Protein AF-A0A534ZFT8-F1 (afdb_monomer)

Sequence (108 aa):
MRRRATASEALSKGRISRPAAWMLRFILMLVVAVPALLVTSPGYVAFADKLPDTQLLASTGMPEDTLIYAADGTTLLADLHPPGYQSFYEPLPEMGTKLPDAVISIED

Secondary structure (DSSP, 8-state):
-----------------HHHHHHHHHHHHHHHHHHHHHHHHHHHHHHHTTS--HHHHHHSPPP--EEEE-TTSSSEEEEE--TT-------TTTSTTHHHHHHHHHH-

Foldseek 3Di:
DDDDDDDDPPPPPPPDDPVNVVVVVVVVVCVVVVCVVVVVVVVVVVVVVPDPDVVVVVVPDDDAWDWDADPVRPHTDDTHDPPPDHDDDDDPVRVDDVVVVVCVVVVD

Solvent-accessible surface area (backbone atoms only — not comparable to full-atom values): 7056 Å² total; per-residue (Å²): 140,79,90,80,84,79,82,81,82,75,79,77,76,79,79,74,50,75,68,58,54,50,53,51,50,53,52,53,49,47,66,50,50,52,56,50,54,63,56,48,47,57,56,50,49,63,51,56,73,69,51,79,61,63,68,55,58,76,65,52,75,72,86,64,50,49,74,41,60,42,99,81,71,71,51,78,75,47,77,50,59,62,91,97,51,85,47,81,89,71,57,73,87,75,58,53,65,66,58,60,52,49,49,38,74,74,79,101

Structure (mmCIF, N/CA/C/O backbone):
data_AF-A0A534ZFT8-F1
#
_entry.id   AF-A0A534ZFT8-F1
#
loop_
_atom_site.group_PDB
_atom_site.id
_atom_site.type_symbol
_atom_site.label_atom_id
_atom_site.label_alt_id
_atom_site.label_comp_id
_atom_site.label_asym_id
_atom_site.label_entity_id
_atom_site.label_seq_id
_atom_site.pdbx_PDB_ins_code
_atom_site.Cartn_x
_atom_site.Cartn_y
_atom_site.Cartn_z
_atom_site.occupancy
_atom_site.B_iso_or_equiv
_atom_site.auth_seq_id
_atom_site.auth_comp_id
_atom_site.auth_asym_id
_atom_site.auth_atom_id
_atom_site.pdbx_PDB_model_num
ATOM 1 N N . MET A 1 1 ? 67.865 -8.276 -64.901 1.00 45.97 1 MET A N 1
ATOM 2 C CA . MET A 1 1 ? 67.283 -6.908 -64.837 1.00 45.97 1 MET A CA 1
ATOM 3 C C . MET A 1 1 ? 65.954 -6.947 -65.586 1.00 45.97 1 MET A C 1
ATOM 5 O O . MET A 1 1 ? 65.958 -7.522 -66.654 1.00 45.97 1 MET A O 1
ATOM 9 N N . ARG A 1 2 ? 64.789 -6.458 -65.154 1.00 47.09 2 ARG A N 1
ATOM 10 C CA . ARG A 1 2 ? 64.317 -5.707 -63.980 1.00 47.09 2 ARG A CA 1
ATOM 11 C C . ARG A 1 2 ? 62.802 -6.023 -63.867 1.00 47.09 2 ARG A C 1
ATOM 13 O O . ARG A 1 2 ? 62.118 -6.060 -64.881 1.00 47.09 2 ARG A O 1
ATOM 20 N N . ARG A 1 3 ? 62.302 -6.265 -62.649 1.00 52.84 3 ARG A N 1
ATOM 21 C CA . ARG A 1 3 ? 60.865 -6.282 -62.268 1.00 52.84 3 ARG A CA 1
ATOM 22 C C . ARG A 1 3 ? 60.236 -4.890 -62.579 1.00 52.84 3 ARG A C 1
ATOM 24 O O . ARG A 1 3 ? 60.999 -3.932 -62.612 1.00 52.84 3 ARG A O 1
ATOM 31 N N . ARG A 1 4 ? 58.923 -4.644 -62.741 1.00 53.25 4 ARG A N 1
ATOM 32 C CA . ARG A 1 4 ? 57.770 -5.056 -61.913 1.00 53.25 4 ARG A CA 1
ATOM 33 C C . ARG A 1 4 ? 56.454 -4.481 -62.491 1.00 53.25 4 ARG A C 1
ATOM 35 O O . ARG A 1 4 ? 56.463 -3.359 -62.974 1.00 53.25 4 ARG A O 1
ATOM 42 N N . ALA A 1 5 ? 55.389 -5.267 -62.325 1.00 54.53 5 ALA A N 1
ATOM 43 C CA . ALA A 1 5 ? 53.998 -4.950 -61.966 1.00 54.53 5 ALA A CA 1
ATOM 44 C C . ALA A 1 5 ? 53.280 -3.710 -62.545 1.00 54.53 5 ALA A C 1
ATOM 46 O O . ALA A 1 5 ? 53.664 -2.561 -62.350 1.00 54.53 5 ALA A O 1
ATOM 47 N N . THR A 1 6 ? 52.143 -4.034 -63.154 1.00 58.06 6 THR A N 1
ATOM 48 C CA . THR A 1 6 ? 51.008 -3.222 -63.588 1.00 58.06 6 THR A CA 1
ATOM 49 C C . THR A 1 6 ? 50.499 -2.238 -62.53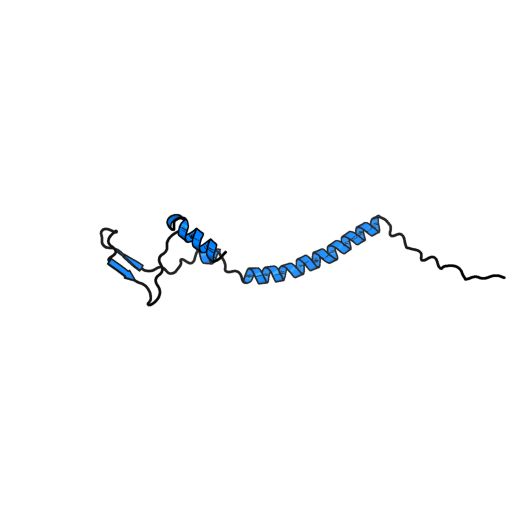5 1.00 58.06 6 THR A C 1
ATOM 51 O O . THR A 1 6 ? 50.550 -2.498 -61.333 1.00 58.06 6 THR A O 1
ATOM 54 N N . ALA A 1 7 ? 49.994 -1.111 -63.036 1.00 53.62 7 ALA A N 1
ATOM 55 C CA . ALA A 1 7 ? 49.449 0.009 -62.286 1.00 53.62 7 ALA A CA 1
ATOM 56 C C . ALA A 1 7 ? 48.446 -0.423 -61.205 1.00 53.62 7 ALA A C 1
ATOM 58 O O . ALA A 1 7 ? 47.558 -1.238 -61.449 1.00 53.62 7 ALA A O 1
ATOM 59 N N . SER A 1 8 ? 48.583 0.161 -60.015 1.00 49.97 8 SER A N 1
ATOM 60 C CA . SER A 1 8 ? 47.576 0.087 -58.964 1.00 49.97 8 SER A CA 1
ATOM 61 C C . SER A 1 8 ? 46.318 0.806 -59.437 1.00 49.97 8 SER A C 1
ATOM 63 O O . SER A 1 8 ? 46.336 2.022 -59.640 1.00 49.97 8 SER A O 1
ATOM 65 N N . GLU A 1 9 ? 45.240 0.051 -59.600 1.00 54.25 9 GLU A N 1
ATOM 66 C CA . GLU A 1 9 ? 43.891 0.568 -59.776 1.00 54.25 9 GLU A CA 1
ATOM 67 C C . GLU A 1 9 ? 43.561 1.438 -58.555 1.00 54.25 9 GLU A C 1
ATOM 69 O O . GLU A 1 9 ? 43.367 0.959 -57.435 1.00 54.25 9 GLU A O 1
ATOM 74 N N . ALA A 1 10 ? 43.627 2.755 -58.738 1.00 53.84 10 ALA A N 1
ATOM 75 C CA . ALA A 1 10 ? 43.280 3.705 -57.703 1.00 53.84 10 ALA A CA 1
ATOM 76 C C . ALA A 1 10 ? 41.771 3.604 -57.466 1.00 53.84 10 ALA A C 1
ATOM 78 O O . ALA A 1 10 ? 40.976 4.138 -58.239 1.00 53.84 10 ALA A O 1
ATOM 79 N N . LEU A 1 11 ? 41.378 2.913 -56.394 1.00 59.16 11 LEU A N 1
ATOM 80 C CA . LEU A 1 11 ? 40.022 2.948 -55.857 1.00 59.16 11 LEU A CA 1
ATOM 81 C C . LEU A 1 11 ? 39.638 4.410 -55.597 1.00 59.16 11 LEU A C 1
ATOM 83 O O . LEU A 1 11 ? 40.040 5.023 -54.605 1.00 59.16 11 LEU A O 1
ATOM 87 N N . SER A 1 12 ? 38.869 4.970 -56.527 1.00 52.25 12 SER A N 1
ATOM 88 C CA . SER A 1 12 ? 38.238 6.278 -56.419 1.00 52.25 12 SER A CA 1
ATOM 89 C C . SER A 1 12 ? 37.288 6.257 -55.225 1.00 52.25 12 SER A C 1
ATOM 91 O O . SER A 1 12 ? 36.163 5.761 -55.287 1.00 52.25 12 SER A O 1
ATOM 93 N N . LYS A 1 13 ? 37.764 6.766 -54.088 1.00 58.66 13 LYS A N 1
ATOM 94 C CA . LYS A 1 13 ? 36.949 6.980 -52.895 1.00 58.66 13 LYS A CA 1
ATOM 95 C C . LYS A 1 13 ? 36.039 8.172 -53.192 1.00 58.66 13 LYS A C 1
ATOM 97 O O . LYS A 1 13 ? 36.440 9.321 -53.008 1.00 58.66 13 LYS A O 1
ATOM 102 N N . GLY A 1 14 ? 34.850 7.893 -53.728 1.00 59.12 14 GLY A N 1
ATOM 103 C CA . GLY A 1 14 ? 33.853 8.902 -54.078 1.00 59.12 14 GLY A CA 1
ATOM 104 C C . GLY A 1 14 ? 33.632 9.868 -52.913 1.00 59.12 14 GLY A C 1
ATOM 105 O O . GLY A 1 14 ? 33.153 9.479 -51.847 1.00 59.12 14 GLY A O 1
ATOM 106 N N . ARG A 1 15 ? 34.036 11.131 -53.088 1.00 61.94 15 ARG A N 1
ATOM 107 C CA . ARG A 1 15 ? 33.809 12.192 -52.102 1.00 61.94 15 ARG A CA 1
ATOM 108 C C . ARG A 1 15 ? 32.316 12.502 -52.074 1.00 61.94 15 ARG A C 1
ATOM 110 O O . ARG A 1 15 ? 31.814 13.222 -52.930 1.00 61.94 15 ARG A O 1
ATOM 117 N N . ILE A 1 16 ? 31.624 11.971 -51.072 1.00 60.88 16 ILE A N 1
ATOM 118 C CA . ILE A 1 16 ? 30.257 12.375 -50.740 1.00 60.88 16 ILE A CA 1
ATOM 119 C C . ILE A 1 16 ? 30.301 13.870 -50.409 1.00 60.88 16 ILE A C 1
ATOM 121 O O . ILE A 1 16 ? 31.066 14.305 -49.542 1.00 60.88 16 ILE A O 1
ATOM 125 N N . SER A 1 17 ? 29.533 14.675 -51.141 1.00 65.06 17 SER A N 1
ATOM 126 C CA . SER A 1 17 ? 29.469 16.115 -50.915 1.00 65.06 17 SER A CA 1
ATOM 127 C C . SER A 1 17 ? 28.942 16.398 -49.500 1.00 65.06 17 SER A C 1
ATOM 129 O O . SER A 1 17 ? 28.083 15.689 -48.974 1.00 65.06 17 SER A O 1
ATOM 131 N N . ARG A 1 18 ? 29.472 17.444 -48.855 1.00 65.62 18 ARG A N 1
ATOM 132 C CA . ARG A 1 18 ? 29.106 17.855 -47.486 1.00 65.62 18 ARG A CA 1
ATOM 133 C C . ARG A 1 18 ? 27.586 17.886 -47.191 1.00 65.62 18 ARG A C 1
ATOM 135 O O . ARG A 1 18 ? 27.228 17.415 -46.113 1.00 65.62 18 ARG A O 1
ATOM 142 N N . PRO A 1 19 ? 26.690 18.358 -48.087 1.00 67.81 19 PRO A N 1
ATOM 143 C CA . PRO A 1 19 ? 25.245 18.313 -47.828 1.00 67.81 19 PRO A CA 1
ATOM 144 C C . PRO A 1 19 ? 24.654 16.895 -47.903 1.00 67.81 19 PRO A C 1
ATOM 146 O O . PRO A 1 19 ? 23.798 16.546 -47.092 1.00 67.81 19 PRO A O 1
ATOM 149 N N . ALA A 1 20 ? 25.152 16.040 -48.801 1.00 74.94 20 ALA A N 1
ATOM 150 C CA . ALA A 1 20 ? 24.696 14.653 -48.917 1.00 74.94 20 ALA A CA 1
ATOM 151 C C . ALA A 1 20 ? 25.068 13.821 -47.678 1.00 74.94 20 ALA A C 1
ATOM 153 O O . ALA A 1 20 ? 24.291 12.980 -47.232 1.00 74.94 20 ALA A O 1
ATOM 154 N N . ALA A 1 21 ? 26.219 14.105 -47.061 1.00 77.75 21 ALA A N 1
ATOM 155 C CA . ALA A 1 21 ? 26.612 13.479 -45.800 1.00 77.75 21 ALA A CA 1
ATOM 156 C C . ALA A 1 21 ? 25.682 13.864 -44.632 1.00 77.75 21 ALA A C 1
ATOM 158 O O . ALA A 1 21 ? 25.443 13.049 -43.743 1.00 77.75 21 ALA A O 1
ATOM 159 N N . TRP A 1 22 ? 25.147 15.088 -44.627 1.00 85.38 22 TRP A N 1
ATOM 160 C CA . TRP A 1 22 ? 24.198 15.544 -43.608 1.00 85.38 22 TRP A CA 1
ATOM 161 C C . TRP A 1 22 ? 22.824 14.888 -43.779 1.00 85.38 22 TRP A C 1
ATOM 163 O O . TRP A 1 22 ? 22.283 14.354 -42.813 1.00 85.38 22 TRP A O 1
ATOM 173 N N . MET A 1 23 ? 22.314 14.815 -45.012 1.00 88.75 23 MET A N 1
ATOM 174 C CA . MET A 1 23 ? 21.068 14.097 -45.304 1.00 88.75 23 MET A CA 1
ATOM 175 C C . MET A 1 23 ? 21.168 12.609 -44.958 1.00 88.75 23 MET A C 1
ATOM 177 O O . MET A 1 23 ? 20.259 12.060 -44.344 1.00 88.75 23 MET A O 1
ATOM 181 N N . LEU A 1 24 ? 22.296 11.968 -45.278 1.00 89.56 24 LEU A N 1
ATOM 182 C CA . LEU A 1 24 ? 22.533 10.570 -44.923 1.00 89.56 24 LEU A CA 1
ATOM 183 C C . LEU A 1 24 ? 22.501 10.351 -43.403 1.00 89.56 24 LEU A C 1
ATOM 185 O O . LEU A 1 24 ? 21.930 9.368 -42.945 1.00 89.56 24 LEU A O 1
ATOM 189 N N . ARG A 1 25 ? 23.068 11.273 -42.613 1.00 87.69 25 ARG A N 1
ATOM 190 C CA . ARG A 1 25 ? 23.004 11.217 -41.141 1.00 87.69 25 ARG A CA 1
ATOM 191 C C . ARG A 1 25 ? 21.578 11.362 -40.621 1.00 87.69 25 ARG A C 1
ATOM 193 O O . ARG A 1 25 ? 21.205 10.632 -39.712 1.00 87.69 25 ARG A O 1
ATOM 200 N N . PHE A 1 26 ? 20.789 12.264 -41.202 1.00 9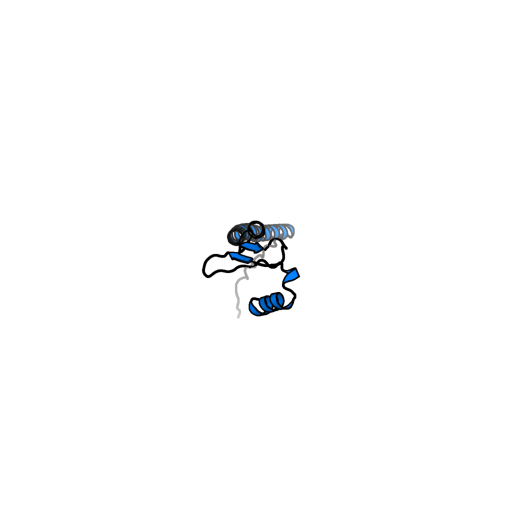3.12 26 PHE A N 1
ATOM 201 C CA . PHE A 1 26 ? 19.377 12.429 -40.847 1.00 93.12 26 PHE A CA 1
ATOM 202 C C . PHE A 1 26 ? 18.560 11.175 -41.147 1.00 93.12 26 PHE A C 1
ATOM 204 O O . PHE A 1 26 ? 17.806 10.711 -40.297 1.00 93.12 26 PHE A O 1
ATOM 211 N N . ILE A 1 27 ? 18.753 10.589 -42.329 1.00 93.19 27 IL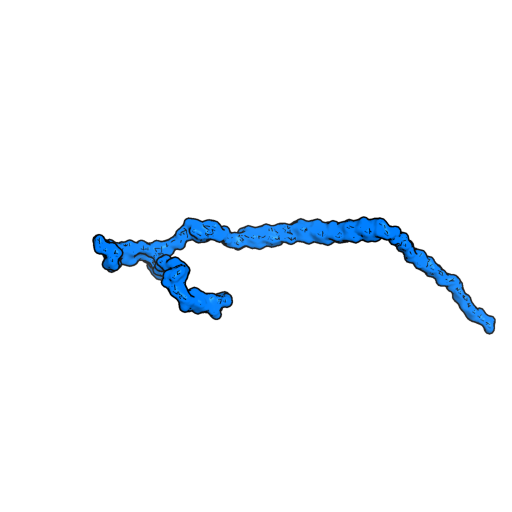E A N 1
ATOM 212 C CA . ILE A 1 27 ? 18.095 9.337 -42.708 1.00 93.19 27 ILE A CA 1
ATOM 213 C C . ILE A 1 27 ? 18.513 8.218 -41.754 1.00 93.19 27 ILE A C 1
ATOM 215 O O . ILE A 1 27 ? 17.656 7.511 -41.237 1.00 93.19 27 ILE A O 1
ATOM 219 N N . LEU A 1 28 ? 19.809 8.094 -41.456 1.00 93.94 28 LEU A N 1
ATOM 220 C CA . LEU A 1 28 ? 20.311 7.098 -40.511 1.00 93.94 28 LEU A CA 1
ATOM 221 C C . LEU A 1 28 ? 19.696 7.282 -39.114 1.00 93.94 28 LEU A C 1
ATOM 223 O O . LEU A 1 28 ? 19.301 6.305 -38.486 1.00 93.94 28 LEU A O 1
ATOM 227 N N . MET A 1 29 ? 19.570 8.526 -38.647 1.00 94.56 29 MET A N 1
ATOM 228 C CA . MET A 1 29 ? 18.931 8.837 -37.370 1.00 94.56 29 MET A CA 1
ATOM 229 C C . MET A 1 29 ? 17.457 8.419 -37.365 1.00 94.56 29 MET A C 1
ATOM 231 O O . MET A 1 29 ? 17.019 7.788 -36.409 1.00 94.56 29 MET A O 1
ATOM 235 N N . LEU A 1 30 ? 16.704 8.705 -38.432 1.00 93.62 30 LEU A N 1
ATOM 236 C CA . LEU A 1 30 ? 15.304 8.285 -38.557 1.00 93.62 30 LEU A CA 1
ATOM 237 C C . LEU A 1 30 ? 15.157 6.761 -38.609 1.00 93.62 30 LEU A C 1
ATOM 239 O O . LEU A 1 30 ? 14.265 6.215 -37.967 1.00 93.62 30 LEU A O 1
ATOM 243 N N . VAL A 1 31 ? 16.055 6.072 -39.316 1.00 93.44 31 VAL A N 1
ATOM 244 C CA . VAL A 1 31 ? 16.076 4.603 -39.404 1.00 93.44 31 VAL A CA 1
ATOM 245 C C . VAL A 1 31 ? 16.299 3.953 -38.039 1.00 93.44 31 VAL A C 1
ATOM 247 O O . VAL A 1 31 ? 15.806 2.856 -37.816 1.00 93.44 31 VAL A O 1
ATOM 250 N N . VAL A 1 32 ? 16.995 4.612 -37.112 1.00 90.56 32 VAL A N 1
ATOM 251 C CA . VAL A 1 32 ? 17.149 4.118 -35.735 1.00 90.56 32 VAL A CA 1
ATOM 252 C C . VAL A 1 32 ? 15.983 4.565 -34.851 1.00 90.56 32 VAL A C 1
ATOM 254 O O . VAL A 1 32 ? 15.415 3.756 -34.121 1.00 90.56 32 VAL A O 1
ATOM 257 N N . ALA A 1 33 ? 15.597 5.839 -34.925 1.00 88.12 33 ALA A N 1
ATOM 258 C CA . ALA A 1 33 ? 14.603 6.432 -34.037 1.00 88.12 33 ALA A CA 1
ATOM 259 C C . ALA A 1 33 ? 13.190 5.880 -34.263 1.00 88.12 33 ALA A C 1
ATOM 261 O O . ALA A 1 33 ? 12.483 5.625 -33.293 1.00 88.12 33 ALA A O 1
ATOM 262 N N . VAL A 1 34 ? 12.774 5.674 -35.517 1.00 86.12 34 VAL A N 1
ATOM 263 C CA . VAL A 1 34 ? 11.408 5.227 -35.836 1.00 86.12 34 VAL A CA 1
ATOM 264 C C . VAL A 1 34 ? 11.152 3.796 -35.343 1.00 86.12 34 VAL A C 1
ATOM 266 O O . VAL A 1 34 ? 10.182 3.607 -34.609 1.00 86.12 34 VAL A O 1
ATOM 269 N N . PRO A 1 35 ? 12.003 2.790 -35.634 1.00 81.75 35 PRO A N 1
ATOM 270 C CA . PRO A 1 35 ? 11.843 1.462 -35.048 1.00 81.75 35 PRO A CA 1
ATOM 271 C C . PRO A 1 35 ? 11.986 1.475 -33.529 1.00 81.75 35 PRO A C 1
ATOM 273 O O . PRO A 1 35 ? 11.228 0.786 -32.858 1.00 81.75 35 PRO A O 1
ATOM 276 N N . ALA A 1 36 ? 12.901 2.278 -32.970 1.00 79.12 36 ALA A N 1
ATOM 277 C CA . ALA A 1 36 ? 13.029 2.398 -31.522 1.00 79.12 36 ALA A CA 1
ATOM 278 C C . ALA A 1 36 ? 11.715 2.877 -30.888 1.00 79.12 36 ALA A C 1
ATOM 280 O O . ALA A 1 36 ? 11.235 2.230 -29.966 1.00 79.12 36 ALA A O 1
ATOM 281 N N . LEU A 1 37 ? 11.083 3.927 -31.420 1.00 76.69 37 LEU A N 1
ATOM 282 C CA . LEU A 1 37 ? 9.782 4.431 -30.960 1.00 76.69 37 LEU A CA 1
ATOM 283 C C . LEU A 1 37 ? 8.652 3.404 -31.124 1.00 76.69 37 LEU A C 1
ATOM 285 O O . LEU A 1 37 ? 7.868 3.199 -30.201 1.00 76.69 37 LEU A O 1
ATOM 289 N N . LEU A 1 38 ? 8.577 2.736 -32.278 1.00 72.19 38 LEU A N 1
ATOM 290 C CA . LEU A 1 38 ? 7.497 1.793 -32.583 1.00 72.19 38 LEU A CA 1
ATOM 291 C C . LEU A 1 38 ? 7.631 0.446 -31.869 1.00 72.19 38 LEU A C 1
ATOM 293 O O . LEU A 1 38 ? 6.622 -0.208 -31.654 1.00 72.19 38 LEU A O 1
ATOM 297 N N . VAL A 1 39 ? 8.843 0.011 -31.517 1.00 67.69 39 VAL A N 1
ATOM 298 C CA . VAL A 1 39 ? 9.082 -1.264 -30.815 1.00 67.69 39 VAL A CA 1
ATOM 299 C C . VAL A 1 39 ? 9.089 -1.072 -29.298 1.00 67.69 39 VAL A C 1
ATOM 301 O O . VAL A 1 39 ? 8.612 -1.942 -28.572 1.00 67.69 39 VAL A O 1
ATOM 304 N N . THR A 1 40 ? 9.567 0.072 -28.797 1.00 64.69 40 THR A N 1
ATOM 305 C CA . THR A 1 40 ? 9.478 0.374 -27.357 1.00 64.69 40 THR A CA 1
ATOM 306 C C . THR A 1 40 ? 8.050 0.685 -26.917 1.00 64.69 40 THR A C 1
ATOM 308 O O . THR A 1 40 ? 7.700 0.362 -25.787 1.00 64.69 40 THR A O 1
ATOM 311 N N . SER A 1 41 ? 7.195 1.220 -27.799 1.00 65.56 41 SER A N 1
ATOM 312 C CA . SER A 1 41 ? 5.801 1.542 -27.467 1.00 65.56 41 SER A CA 1
ATOM 313 C C . SER A 1 41 ? 4.959 0.313 -27.065 1.00 65.56 41 SER A C 1
ATOM 315 O O . SER A 1 41 ? 4.392 0.349 -25.976 1.00 65.56 41 SER A O 1
ATOM 317 N N . PRO A 1 42 ? 4.899 -0.796 -27.830 1.00 69.31 42 PRO A N 1
ATOM 318 C CA . PRO A 1 42 ? 4.123 -1.975 -27.445 1.00 69.31 42 PRO A CA 1
ATOM 319 C C . PRO A 1 42 ? 4.668 -2.669 -26.200 1.00 69.31 42 PRO A C 1
ATOM 321 O O . PRO A 1 42 ? 3.892 -3.129 -25.372 1.00 69.31 42 PRO A O 1
ATOM 324 N N . GLY A 1 43 ? 5.997 -2.733 -26.049 1.00 65.44 43 GLY A N 1
ATOM 325 C CA . GLY A 1 43 ? 6.624 -3.319 -24.862 1.00 65.44 43 GLY A CA 1
ATOM 326 C C . GLY A 1 43 ? 6.338 -2.511 -23.598 1.00 65.44 43 GLY A C 1
ATOM 327 O O . GLY A 1 43 ? 6.044 -3.088 -22.555 1.00 65.44 43 GLY A O 1
ATOM 328 N N . TYR A 1 44 ? 6.365 -1.181 -23.706 1.00 67.25 44 TYR A N 1
ATOM 329 C CA . TYR A 1 44 ? 5.998 -0.284 -22.615 1.00 67.25 44 TYR A CA 1
ATOM 330 C C . TYR A 1 44 ? 4.509 -0.383 -22.267 1.00 67.25 44 TYR A C 1
ATOM 332 O O . TYR A 1 44 ? 4.180 -0.530 -21.096 1.00 67.25 44 TYR A O 1
ATOM 340 N N . VAL A 1 45 ? 3.616 -0.377 -23.262 1.00 73.12 45 VAL A N 1
ATOM 341 C CA . VAL A 1 45 ? 2.164 -0.513 -23.042 1.00 73.12 45 VAL A CA 1
ATOM 342 C C . VAL A 1 45 ? 1.831 -1.872 -22.423 1.00 73.12 45 VAL A C 1
ATOM 344 O O . VAL A 1 45 ? 1.169 -1.922 -21.400 1.00 73.12 45 VAL A O 1
ATOM 347 N N . ALA A 1 46 ? 2.385 -2.972 -22.941 1.00 76.31 46 ALA A N 1
ATOM 348 C CA . ALA A 1 46 ? 2.154 -4.309 -22.390 1.00 76.31 46 ALA A CA 1
ATOM 349 C C . ALA A 1 46 ? 2.746 -4.516 -20.983 1.00 76.31 46 ALA A C 1
ATOM 351 O O . ALA A 1 46 ? 2.343 -5.437 -20.272 1.00 76.31 46 ALA A O 1
ATOM 352 N N . PHE A 1 47 ? 3.741 -3.715 -20.594 1.00 77.25 47 PHE A N 1
ATOM 353 C CA . PHE A 1 47 ? 4.239 -3.664 -19.222 1.00 77.25 47 PHE A CA 1
ATOM 354 C C . PHE A 1 47 ? 3.317 -2.823 -18.333 1.00 77.25 47 PHE A C 1
ATOM 356 O O . PHE A 1 47 ? 2.938 -3.281 -17.260 1.00 77.25 47 PHE A O 1
ATOM 363 N N . ALA A 1 48 ? 2.924 -1.634 -18.794 1.00 76.62 48 ALA A N 1
ATOM 364 C CA . ALA A 1 48 ? 2.028 -0.739 -18.070 1.00 76.62 48 ALA A CA 1
ATOM 365 C C . ALA A 1 48 ? 0.647 -1.370 -17.829 1.00 76.62 48 ALA A C 1
ATOM 367 O O . ALA A 1 48 ? 0.131 -1.270 -16.724 1.00 76.62 48 ALA A O 1
ATOM 368 N N . ASP A 1 49 ? 0.111 -2.112 -18.801 1.00 78.56 49 ASP A N 1
ATOM 369 C CA . ASP A 1 49 ? -1.165 -2.836 -18.692 1.00 78.56 49 ASP A CA 1
ATOM 370 C C . ASP A 1 49 ? -1.140 -3.955 -17.635 1.00 78.56 49 ASP A C 1
ATOM 372 O O . ASP A 1 49 ? -2.189 -4.443 -17.217 1.00 78.56 49 ASP A O 1
ATOM 376 N N . LYS A 1 50 ? 0.050 -4.399 -17.207 1.00 79.69 50 LYS A N 1
ATOM 377 C CA . LYS A 1 50 ? 0.203 -5.393 -16.132 1.00 79.69 50 LYS A CA 1
ATOM 378 C C . LYS A 1 50 ? 0.309 -4.763 -14.751 1.00 79.69 50 LYS A C 1
ATOM 380 O O . LYS A 1 50 ? 0.249 -5.495 -13.764 1.00 79.69 50 LYS A O 1
ATOM 385 N N . LEU A 1 51 ? 0.528 -3.453 -14.668 1.00 81.38 51 LEU A N 1
ATOM 386 C CA . LEU A 1 51 ? 0.587 -2.776 -13.384 1.00 81.38 51 LEU A CA 1
ATOM 387 C C . LEU A 1 51 ? -0.841 -2.589 -12.856 1.00 81.38 51 LEU A C 1
ATOM 389 O O . LEU A 1 51 ? -1.729 -2.207 -13.620 1.00 81.38 51 LEU A O 1
ATOM 393 N N . PRO A 1 52 ? -1.085 -2.867 -11.566 1.00 76.44 52 PRO A N 1
ATOM 394 C CA . PRO A 1 52 ? -2.379 -2.594 -10.966 1.00 76.44 52 PRO A CA 1
ATOM 395 C C . PRO A 1 52 ? -2.669 -1.090 -11.013 1.00 76.44 52 PRO A C 1
ATOM 397 O O . PRO A 1 52 ? -1.785 -0.267 -10.767 1.00 76.44 52 PRO A O 1
ATOM 400 N N . ASP A 1 53 ? -3.916 -0.738 -11.323 1.00 79.56 53 ASP A N 1
ATOM 401 C CA . ASP A 1 53 ? -4.365 0.651 -11.325 1.00 79.56 53 ASP A CA 1
ATOM 402 C C . ASP A 1 53 ? -4.315 1.208 -9.895 1.00 79.56 53 ASP A C 1
ATOM 404 O O . ASP A 1 53 ? -5.085 0.817 -9.014 1.00 79.56 53 ASP A O 1
ATOM 408 N N . THR A 1 54 ? -3.380 2.126 -9.660 1.00 76.75 54 THR A N 1
ATOM 409 C CA . THR A 1 54 ? -3.154 2.733 -8.347 1.00 76.75 54 THR A CA 1
ATOM 410 C C . THR A 1 54 ? -4.309 3.629 -7.914 1.00 76.75 54 THR A C 1
ATOM 412 O O . THR A 1 54 ? -4.535 3.779 -6.715 1.00 76.75 54 THR A O 1
ATOM 415 N N . GLN A 1 55 ? -5.076 4.187 -8.858 1.00 77.25 55 GLN A N 1
ATOM 416 C CA . GLN A 1 55 ? -6.280 4.954 -8.538 1.00 77.25 55 GLN A CA 1
ATOM 417 C C . GLN A 1 55 ? -7.379 4.030 -8.028 1.00 77.25 55 GLN A C 1
ATOM 419 O O . GLN A 1 55 ? -8.092 4.365 -7.081 1.00 77.25 55 GLN A O 1
ATOM 424 N N . LEU A 1 56 ? -7.474 2.840 -8.621 1.00 72.38 56 LEU A N 1
ATOM 425 C CA . LEU A 1 56 ? -8.420 1.823 -8.199 1.00 72.38 56 LEU A CA 1
ATOM 426 C C . LEU A 1 56 ? -8.063 1.329 -6.796 1.00 72.38 56 LEU A C 1
ATOM 428 O O . LEU A 1 56 ? -8.922 1.403 -5.927 1.00 72.38 56 LEU A O 1
ATOM 432 N N . LEU A 1 57 ? -6.793 0.999 -6.533 1.00 69.62 57 LEU A N 1
ATOM 433 C CA . LEU A 1 57 ? -6.306 0.613 -5.199 1.00 69.62 57 LEU A CA 1
ATOM 434 C C . LEU A 1 57 ? -6.552 1.681 -4.123 1.00 69.62 57 LEU A C 1
ATOM 436 O O . LEU A 1 57 ? -6.905 1.340 -3.001 1.00 69.62 57 LEU A O 1
ATOM 440 N N . ALA A 1 58 ? -6.396 2.964 -4.459 1.00 68.75 58 ALA A N 1
ATOM 441 C CA . ALA A 1 58 ? -6.664 4.059 -3.526 1.00 68.75 58 ALA A CA 1
ATOM 442 C C . ALA A 1 58 ? -8.167 4.281 -3.262 1.00 68.75 58 ALA A C 1
ATOM 444 O O . ALA A 1 58 ? -8.530 4.896 -2.263 1.00 68.75 58 ALA A O 1
ATOM 445 N N . SER A 1 59 ? -9.038 3.820 -4.166 1.00 68.94 59 SER A N 1
ATOM 446 C CA . SER A 1 59 ? -10.493 4.017 -4.088 1.00 68.94 59 SER A CA 1
ATOM 447 C C . SER A 1 59 ? -11.257 2.796 -3.571 1.00 68.94 59 SER A C 1
ATOM 449 O O . SER A 1 59 ? -12.325 2.944 -2.978 1.00 68.94 59 SER A O 1
ATOM 451 N N . THR A 1 60 ? -10.722 1.589 -3.759 1.00 68.62 60 THR A N 1
ATOM 452 C CA . THR A 1 60 ? -11.224 0.378 -3.114 1.00 68.62 60 THR A CA 1
ATOM 453 C C . THR A 1 60 ? -10.712 0.353 -1.686 1.00 68.62 60 THR A C 1
ATOM 455 O O . THR A 1 60 ? -9.574 -0.045 -1.447 1.00 68.62 60 THR A O 1
ATOM 458 N N . GLY A 1 61 ? -11.550 0.790 -0.742 1.00 64.12 61 GLY A N 1
ATOM 459 C CA . GLY A 1 61 ? -11.279 0.613 0.682 1.00 64.12 61 GLY A CA 1
ATOM 460 C C . GLY A 1 61 ? -10.934 -0.848 0.970 1.00 64.12 61 GLY A C 1
ATOM 461 O O . GLY A 1 61 ? -11.589 -1.760 0.452 1.00 64.12 61 GLY A O 1
ATOM 462 N N . MET A 1 62 ? -9.868 -1.066 1.737 1.00 69.12 62 MET A N 1
ATOM 463 C CA . MET A 1 62 ? -9.486 -2.406 2.162 1.00 69.12 62 MET A CA 1
ATOM 464 C C . MET A 1 62 ? -10.634 -2.991 3.002 1.00 69.12 62 MET A C 1
ATOM 466 O O . MET A 1 62 ? -11.290 -2.239 3.721 1.00 69.12 62 MET A O 1
ATOM 470 N N . PRO A 1 63 ? -10.942 -4.295 2.901 1.00 73.62 63 PRO A N 1
ATOM 471 C CA . PRO A 1 63 ? -11.912 -4.905 3.799 1.00 73.62 63 PRO A CA 1
ATOM 472 C C . PRO A 1 63 ? -11.448 -4.715 5.247 1.00 73.62 63 PRO A C 1
ATOM 474 O O . PRO A 1 63 ? -10.366 -5.173 5.621 1.00 73.62 63 PRO A O 1
ATOM 477 N N . GLU A 1 64 ? -12.259 -4.013 6.028 1.00 74.81 64 GLU A N 1
ATOM 478 C CA . GLU A 1 64 ? -12.008 -3.712 7.436 1.00 74.81 64 GLU A CA 1
ATOM 479 C C . GLU A 1 64 ? -12.958 -4.509 8.323 1.00 74.81 64 GLU A C 1
ATOM 481 O O . GLU A 1 64 ? -14.099 -4.810 7.944 1.00 74.81 64 GLU A O 1
ATOM 486 N N . ASP A 1 65 ? -12.477 -4.831 9.518 1.00 87.19 65 ASP A N 1
ATOM 487 C CA . ASP A 1 65 ? -13.284 -5.492 10.529 1.00 87.19 65 ASP A CA 1
ATOM 488 C C . ASP A 1 65 ? -14.306 -4.521 11.134 1.00 87.19 65 ASP A C 1
ATOM 490 O O . ASP A 1 65 ? -14.099 -3.308 11.225 1.00 87.19 65 ASP A O 1
ATOM 494 N N . THR A 1 66 ? -15.463 -5.046 11.538 1.00 88.50 66 THR A N 1
ATOM 495 C CA . THR A 1 66 ? -16.524 -4.214 12.117 1.00 88.50 66 THR A CA 1
ATOM 496 C C . THR A 1 66 ? -16.376 -4.138 13.631 1.00 88.50 66 THR A C 1
ATOM 498 O O . THR A 1 66 ? -16.627 -5.113 14.339 1.00 88.50 66 THR A O 1
ATOM 501 N N . LEU A 1 67 ? -16.058 -2.942 14.129 1.00 89.94 67 LEU A N 1
ATOM 502 C CA . LEU A 1 67 ? -15.942 -2.648 15.557 1.00 89.94 67 LEU A CA 1
ATOM 503 C C . LEU A 1 67 ? -17.271 -2.143 16.133 1.00 89.94 67 LEU A C 1
ATOM 505 O O . LEU A 1 67 ? -17.863 -1.181 15.641 1.00 89.94 67 LEU A O 1
ATOM 509 N N . ILE A 1 68 ? -17.738 -2.777 17.208 1.00 93.31 68 ILE A N 1
ATOM 510 C CA . ILE A 1 68 ? -18.958 -2.402 17.932 1.00 93.31 68 ILE A CA 1
ATOM 511 C C . ILE A 1 68 ? -18.561 -1.773 19.264 1.00 93.31 68 ILE A C 1
ATOM 513 O O . ILE A 1 68 ? -17.988 -2.443 20.121 1.00 93.31 68 ILE A O 1
ATOM 517 N N . TYR A 1 69 ? -18.925 -0.508 19.466 1.00 95.88 69 TYR A N 1
ATOM 518 C CA . TYR A 1 69 ? -18.662 0.239 20.698 1.00 95.88 69 TYR A CA 1
ATOM 519 C C . TYR A 1 69 ? -19.915 0.382 21.567 1.00 95.88 69 TYR A C 1
ATOM 521 O O . TYR A 1 69 ? -21.047 0.331 21.080 1.00 95.88 69 TYR A O 1
ATOM 529 N N . ALA A 1 70 ? -19.713 0.589 22.867 1.00 96.38 70 ALA A N 1
ATOM 530 C CA . ALA A 1 70 ? -20.771 1.002 23.778 1.00 96.38 70 ALA A CA 1
ATOM 531 C C . ALA A 1 70 ? -21.208 2.449 23.496 1.00 96.38 70 ALA A C 1
ATOM 533 O O . ALA A 1 70 ? -20.581 3.184 22.734 1.00 96.38 70 ALA A O 1
ATOM 534 N N . ALA A 1 71 ? -22.289 2.885 24.147 1.00 96.44 71 ALA A N 1
ATOM 535 C CA . ALA A 1 71 ? -22.843 4.230 23.962 1.00 96.44 71 ALA A CA 1
ATOM 536 C C . ALA A 1 71 ? -21.881 5.369 24.362 1.00 96.44 71 ALA A C 1
ATOM 538 O O . ALA A 1 71 ? -22.110 6.516 23.988 1.00 96.44 71 ALA A O 1
ATOM 539 N N . ASP A 1 72 ? -20.823 5.066 25.117 1.00 95.88 72 ASP A N 1
ATOM 540 C CA . ASP A 1 72 ? -19.757 6.010 25.467 1.00 95.88 72 ASP A CA 1
ATOM 541 C C . ASP A 1 72 ? -18.753 6.259 24.324 1.00 95.88 72 ASP A C 1
ATOM 543 O O . ASP A 1 72 ? -17.914 7.149 24.442 1.00 95.88 72 ASP A O 1
ATOM 547 N N . GLY A 1 73 ? -18.815 5.479 23.237 1.00 91.81 73 GLY A N 1
ATOM 548 C CA . GLY A 1 73 ? -17.912 5.562 22.088 1.00 91.81 73 GLY A CA 1
ATOM 549 C C . GLY A 1 73 ? -16.465 5.152 22.373 1.00 91.81 73 GLY A C 1
ATOM 550 O O . GLY A 1 73 ? -15.615 5.326 21.506 1.00 91.81 73 GLY A O 1
ATOM 551 N N . THR A 1 74 ? -16.163 4.630 23.565 1.00 93.62 74 THR A N 1
ATOM 552 C CA . THR A 1 74 ? -14.789 4.293 23.982 1.00 93.62 74 THR A CA 1
ATOM 553 C C . THR A 1 74 ? -14.644 2.838 24.406 1.00 93.62 74 THR A C 1
ATOM 555 O O . THR A 1 74 ? -13.595 2.235 24.182 1.00 93.62 74 THR A O 1
ATOM 558 N N . THR A 1 75 ? -15.693 2.232 24.962 1.00 94.62 75 THR A N 1
ATOM 559 C CA . THR A 1 75 ? -15.667 0.823 25.353 1.00 94.62 75 THR A CA 1
ATOM 560 C C . THR A 1 75 ? -15.951 -0.061 24.138 1.00 94.62 75 THR A C 1
ATOM 562 O O . THR A 1 75 ? -17.070 -0.065 23.623 1.00 94.62 75 THR A O 1
ATOM 565 N N . LEU A 1 76 ? -14.959 -0.835 23.684 1.00 93.06 76 LEU A N 1
ATOM 566 C CA . LEU A 1 76 ? -15.135 -1.840 22.629 1.00 93.06 76 LEU A CA 1
ATOM 567 C C . LEU A 1 76 ? -15.912 -3.047 23.179 1.00 93.06 76 LEU A C 1
ATOM 569 O O . LEU A 1 76 ? -15.498 -3.668 24.157 1.00 93.06 76 LEU A O 1
ATOM 573 N N . LEU A 1 77 ? -17.040 -3.377 22.552 1.00 95.56 77 LEU A N 1
ATOM 574 C CA . LEU A 1 77 ? -17.912 -4.489 22.940 1.00 95.56 77 LEU A CA 1
ATOM 575 C C . LEU A 1 77 ? -17.663 -5.747 22.110 1.00 95.56 77 LEU A C 1
ATOM 577 O O . LEU A 1 77 ? -17.732 -6.851 22.646 1.00 95.56 77 LEU A O 1
ATOM 581 N N . ALA A 1 78 ? -17.416 -5.588 20.810 1.00 92.62 78 ALA A N 1
ATOM 582 C CA . ALA A 1 78 ? -17.147 -6.700 19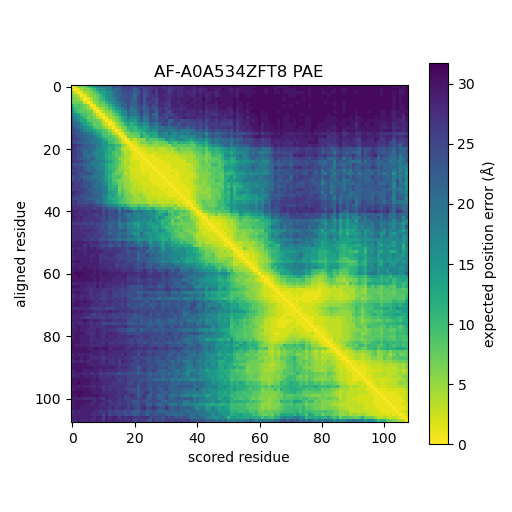.909 1.00 92.62 78 ALA A CA 1
ATOM 583 C C . ALA A 1 78 ? -16.361 -6.246 18.677 1.00 92.62 78 ALA A C 1
ATOM 585 O O . ALA A 1 78 ? -16.479 -5.102 18.240 1.00 92.62 78 ALA A O 1
ATOM 586 N N . ASP A 1 79 ? -15.615 -7.187 18.116 1.00 91.38 79 ASP A N 1
ATOM 587 C CA . ASP A 1 79 ? -14.902 -7.083 16.850 1.00 91.38 79 ASP A CA 1
ATOM 588 C C . ASP A 1 79 ? -15.389 -8.232 15.952 1.00 91.38 79 ASP A C 1
ATOM 590 O O . ASP A 1 79 ? -15.351 -9.398 16.359 1.00 91.38 79 ASP A O 1
ATOM 594 N N . LEU A 1 80 ? -15.961 -7.901 14.793 1.00 90.12 80 LEU A N 1
ATOM 595 C CA . LEU A 1 80 ? -16.540 -8.863 13.860 1.00 90.12 80 LEU A CA 1
ATOM 596 C C . LEU A 1 80 ? -15.684 -8.952 12.600 1.00 90.12 80 LEU A C 1
ATOM 598 O O . LEU A 1 80 ? -15.635 -8.012 11.805 1.00 90.12 80 LEU A O 1
ATOM 602 N N . HIS A 1 81 ? -15.114 -10.133 12.384 1.00 89.00 81 HIS A N 1
ATOM 603 C CA . HIS A 1 81 ? -14.230 -10.420 11.264 1.00 89.00 81 HIS A CA 1
ATOM 604 C C . HIS A 1 81 ? -14.439 -11.856 10.738 1.00 89.00 81 HIS A C 1
ATOM 606 O O . HIS A 1 81 ? -14.962 -12.721 11.456 1.00 89.00 81 HIS A O 1
ATOM 612 N N . PRO A 1 82 ? -14.076 -12.156 9.476 1.00 86.00 82 PRO A N 1
ATOM 613 C CA . PRO A 1 82 ? -14.106 -13.519 8.952 1.00 86.00 82 PRO A CA 1
ATOM 614 C C . PRO A 1 82 ? -13.187 -14.472 9.743 1.00 86.00 82 PRO A C 1
ATOM 616 O O . PRO A 1 82 ? -12.175 -14.052 10.309 1.00 86.00 82 PRO A O 1
ATOM 619 N N . PRO A 1 83 ? -13.474 -15.786 9.774 1.00 85.44 83 PRO A N 1
ATOM 620 C CA . PRO A 1 83 ? -12.614 -16.740 10.467 1.00 85.44 83 PRO A CA 1
ATOM 621 C C . PRO A 1 83 ? -11.209 -16.783 9.845 1.00 85.44 83 PRO A C 1
ATOM 623 O O . PRO A 1 83 ? -11.061 -16.987 8.641 1.00 85.44 83 PRO A O 1
ATOM 626 N N . GLY A 1 84 ? -10.179 -16.643 10.685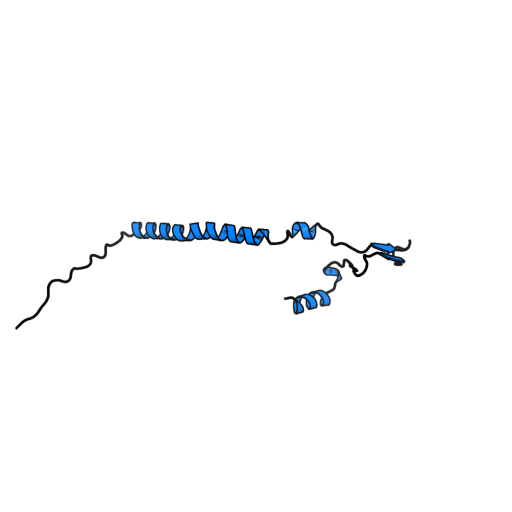 1.00 81.75 84 GLY A N 1
ATOM 627 C CA . GLY A 1 84 ? -8.769 -16.733 10.285 1.00 81.75 84 GLY A CA 1
ATOM 628 C C . GLY A 1 84 ? -8.171 -15.460 9.676 1.00 81.75 84 GL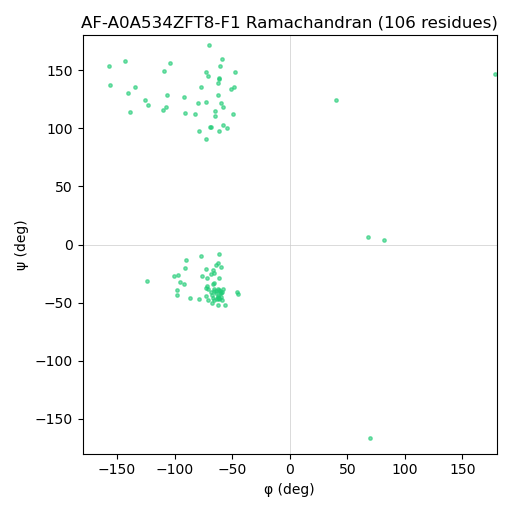Y A C 1
ATOM 629 O O . GLY A 1 84 ? -7.015 -15.492 9.262 1.00 81.75 84 GLY A O 1
ATOM 630 N N . TYR A 1 85 ? -8.924 -14.361 9.629 1.00 78.94 85 TYR A N 1
ATOM 631 C CA . TYR A 1 85 ? -8.465 -13.067 9.133 1.00 78.94 85 TYR A CA 1
ATOM 632 C C . TYR A 1 85 ? -8.904 -11.965 10.094 1.00 78.94 85 TYR A C 1
ATOM 634 O O . TYR A 1 85 ? -10.043 -11.994 10.548 1.00 78.94 85 TYR A O 1
ATOM 642 N N . GLN A 1 86 ? -8.005 -11.034 10.400 1.00 82.75 86 GLN A N 1
ATOM 643 C CA . GLN A 1 86 ? -8.287 -9.833 11.180 1.00 82.75 86 GLN A CA 1
ATOM 644 C C . GLN A 1 86 ? -7.505 -8.686 10.536 1.00 82.75 86 GLN A C 1
ATOM 646 O O . GLN A 1 86 ? -6.322 -8.851 10.221 1.00 82.75 86 GLN A O 1
ATOM 651 N N . SER A 1 87 ? -8.168 -7.567 10.278 1.00 82.62 87 SER A N 1
ATOM 652 C CA . SER A 1 87 ? -7.631 -6.419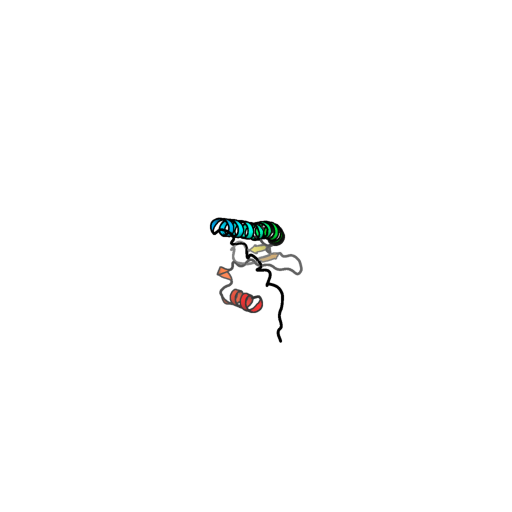 9.554 1.00 82.62 87 SER A CA 1
ATOM 653 C C . SER A 1 87 ? -8.072 -5.125 10.219 1.00 82.62 87 SER A C 1
ATOM 655 O O . SER A 1 87 ? -9.250 -4.761 10.207 1.00 82.62 87 SER A O 1
ATOM 657 N N . PHE A 1 88 ? -7.087 -4.411 10.759 1.00 78.50 88 PHE A N 1
ATOM 658 C CA . PHE A 1 88 ? -7.258 -3.075 11.307 1.00 78.50 88 PHE A CA 1
ATOM 659 C C . PHE A 1 88 ? -6.635 -2.063 10.360 1.00 78.50 88 PHE A C 1
ATOM 661 O O . PHE A 1 88 ? -5.470 -2.194 9.974 1.00 78.50 88 PHE A O 1
ATOM 668 N N . TYR A 1 89 ? -7.409 -1.043 10.007 1.00 79.69 89 TYR A N 1
ATOM 669 C CA . TYR A 1 89 ? -6.875 0.103 9.300 1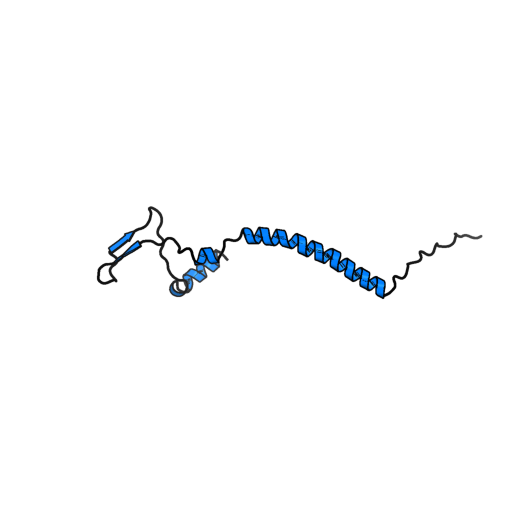.00 79.69 89 TYR A CA 1
ATOM 670 C C . TYR A 1 89 ? -6.182 1.040 10.288 1.00 79.69 89 TYR A C 1
ATOM 672 O O . TYR A 1 89 ? -6.803 1.548 11.217 1.00 79.69 89 TYR A O 1
ATOM 680 N N . GLU A 1 90 ? -4.903 1.288 10.039 1.00 82.25 90 GLU A N 1
ATOM 681 C CA . GLU A 1 90 ? -4.118 2.320 10.706 1.00 82.25 90 GLU A CA 1
ATOM 682 C C . GLU A 1 90 ? -3.511 3.199 9.604 1.00 82.25 90 GLU A C 1
ATOM 684 O O . GLU A 1 90 ? -2.845 2.675 8.705 1.00 82.25 90 GLU A O 1
ATOM 689 N N . PRO A 1 91 ? -3.723 4.522 9.599 1.00 82.25 91 PRO A N 1
ATOM 690 C CA . PRO A 1 91 ? -3.117 5.377 8.592 1.00 82.25 91 PRO A CA 1
ATOM 691 C C . PRO A 1 91 ? -1.600 5.498 8.830 1.00 82.25 91 PRO A C 1
ATOM 693 O O . PRO A 1 91 ? -1.126 5.576 9.960 1.00 82.25 91 PRO A O 1
ATOM 696 N N . LEU A 1 92 ? -0.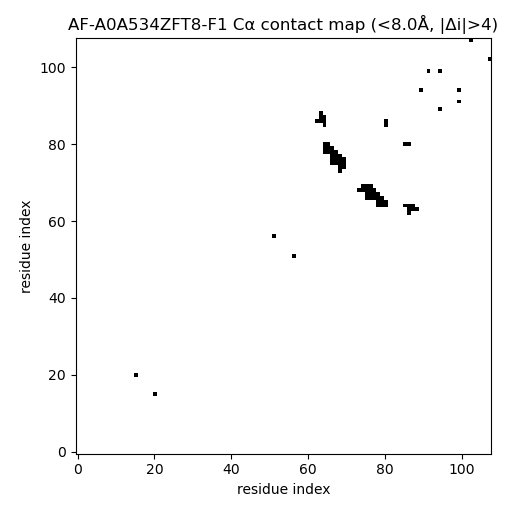819 5.579 7.745 1.00 83.00 92 LEU A N 1
ATOM 697 C CA . LEU A 1 92 ? 0.654 5.677 7.775 1.00 83.00 92 LEU A CA 1
ATOM 698 C C . LEU A 1 92 ? 1.225 6.685 8.800 1.00 83.00 92 LEU A C 1
ATOM 700 O O . LEU A 1 92 ? 2.201 6.343 9.467 1.00 83.00 92 LEU A O 1
ATOM 704 N N . PRO A 1 93 ? 0.665 7.904 8.968 1.00 86.62 93 PRO A N 1
ATOM 705 C CA . PRO A 1 93 ? 1.148 8.849 9.976 1.00 86.62 93 PRO A CA 1
ATOM 706 C C . PRO A 1 93 ? 0.952 8.391 11.432 1.00 86.62 93 PRO A C 1
ATOM 708 O O . PRO A 1 93 ? 1.684 8.857 12.304 1.00 86.62 93 PRO A O 1
ATOM 711 N N . GLU A 1 94 ? -0.017 7.511 11.700 1.00 89.12 94 GLU A N 1
ATOM 712 C CA . GLU A 1 94 ? -0.357 7.017 13.043 1.00 89.12 94 GLU A CA 1
ATOM 713 C C . GLU A 1 94 ? 0.413 5.729 13.407 1.00 89.12 94 GLU A C 1
ATOM 715 O O . GLU A 1 94 ? 0.706 5.504 14.580 1.00 89.12 94 GLU A O 1
ATOM 720 N N . MET A 1 95 ? 0.931 4.986 12.415 1.00 87.56 95 MET A N 1
ATOM 721 C CA . MET A 1 95 ? 1.795 3.799 12.605 1.00 87.56 95 MET A CA 1
ATOM 722 C C . MET A 1 95 ? 3.135 4.073 13.329 1.00 87.56 95 MET A C 1
ATOM 724 O O . MET A 1 95 ? 3.892 3.148 13.649 1.00 87.56 95 MET A O 1
ATOM 728 N N . GLY A 1 96 ? 3.473 5.343 13.562 1.00 88.75 96 GLY A N 1
ATOM 729 C CA . GLY A 1 96 ? 4.773 5.767 14.072 1.00 88.75 96 GLY A CA 1
ATOM 730 C C . GLY A 1 96 ? 5.895 5.573 13.046 1.00 88.75 96 GLY A C 1
ATOM 731 O O . GLY A 1 96 ? 5.663 5.371 11.861 1.00 88.75 96 GLY A O 1
ATOM 732 N N . THR A 1 97 ? 7.151 5.662 13.489 1.00 88.31 97 THR A N 1
ATOM 733 C CA . THR A 1 97 ? 8.312 5.587 12.578 1.00 88.31 97 THR A CA 1
ATOM 734 C C . THR A 1 97 ? 8.910 4.189 12.478 1.00 88.31 97 THR A C 1
ATOM 736 O O . THR A 1 97 ? 9.385 3.787 11.427 1.00 88.31 97 THR A O 1
ATOM 739 N N . LYS A 1 98 ? 8.859 3.405 13.560 1.00 91.38 98 LYS A N 1
ATOM 740 C CA . LYS A 1 98 ? 9.588 2.132 13.648 1.00 91.38 98 LYS A CA 1
ATOM 741 C C . LYS A 1 98 ? 9.004 1.013 12.803 1.00 91.38 98 LYS A C 1
ATOM 743 O O . LYS A 1 98 ? 9.774 0.219 12.277 1.00 91.38 98 LYS A O 1
ATOM 748 N N . LEU A 1 99 ? 7.680 0.934 12.701 1.00 87.62 99 LEU A N 1
ATOM 749 C CA . LEU A 1 99 ? 7.027 -0.121 11.935 1.00 87.62 99 LEU A CA 1
ATOM 750 C C . LEU A 1 99 ? 7.233 0.087 10.420 1.00 87.62 99 LEU A C 1
ATOM 752 O O . LEU A 1 99 ? 7.724 -0.847 9.788 1.00 87.62 99 LEU A O 1
ATOM 756 N N . PRO A 1 100 ? 7.020 1.294 9.851 1.00 89.12 100 PRO A N 1
ATOM 757 C CA . PRO A 1 100 ? 7.391 1.564 8.461 1.00 89.12 100 PRO A CA 1
ATOM 758 C C . PRO A 1 100 ? 8.889 1.373 8.179 1.00 89.12 100 PRO A C 1
ATOM 760 O O . PRO A 1 100 ? 9.236 0.702 7.211 1.00 89.12 100 PRO A O 1
ATOM 763 N N . ASP A 1 101 ? 9.779 1.887 9.044 1.00 89.50 101 ASP A N 1
ATOM 764 C CA . ASP A 1 101 ? 11.236 1.735 8.878 1.00 89.50 101 ASP A CA 1
ATOM 765 C C . ASP A 1 101 ? 11.656 0.255 8.845 1.00 89.50 101 ASP A C 1
ATOM 767 O O . ASP A 1 101 ? 12.525 -0.138 8.065 1.00 89.50 101 ASP A O 1
ATOM 771 N N . ALA A 1 102 ? 11.047 -0.576 9.700 1.00 89.88 102 ALA A N 1
ATOM 772 C CA . ALA A 1 102 ? 11.334 -2.003 9.760 1.00 89.88 102 ALA A CA 1
ATOM 773 C C . ALA A 1 102 ? 10.865 -2.736 8.497 1.00 89.88 102 ALA A C 1
ATOM 775 O O . ALA A 1 102 ? 11.618 -3.557 7.977 1.00 89.88 102 ALA A O 1
ATOM 776 N N . VAL A 1 103 ? 9.665 -2.427 7.990 1.00 91.12 103 VAL A N 1
ATOM 777 C CA . VAL A 1 103 ? 9.142 -3.021 6.748 1.00 91.12 103 VAL A CA 1
ATOM 778 C C . VAL A 1 103 ? 10.050 -2.679 5.572 1.00 91.12 103 VAL A C 1
ATOM 780 O O . VAL A 1 103 ? 10.460 -3.591 4.861 1.00 91.12 103 VAL A O 1
ATOM 783 N N . ILE A 1 104 ? 10.445 -1.407 5.433 1.00 90.31 104 ILE A N 1
ATOM 784 C CA . ILE A 1 104 ? 11.410 -0.979 4.410 1.00 90.31 104 ILE A CA 1
ATOM 785 C C . ILE A 1 104 ? 12.701 -1.792 4.560 1.00 90.31 104 ILE A C 1
ATOM 787 O O . ILE A 1 104 ? 13.086 -2.493 3.642 1.00 90.31 104 ILE A O 1
ATOM 791 N N . SER A 1 105 ? 13.298 -1.854 5.756 1.00 90.88 105 SER A N 1
ATOM 792 C CA . SER A 1 105 ? 14.566 -2.581 5.957 1.00 90.88 105 SER A CA 1
ATOM 793 C C . SER A 1 105 ? 14.543 -4.086 5.633 1.00 90.88 105 SER A C 1
ATOM 795 O O . SER A 1 105 ? 15.610 -4.688 5.493 1.00 90.88 105 SER A O 1
ATOM 797 N N . ILE A 1 106 ? 13.358 -4.707 5.591 1.00 91.75 106 ILE A N 1
ATOM 798 C CA . ILE A 1 106 ? 13.173 -6.136 5.308 1.00 91.75 106 ILE A CA 1
ATOM 799 C C . ILE A 1 106 ? 12.813 -6.364 3.837 1.00 91.75 106 ILE A C 1
ATOM 801 O O . ILE A 1 106 ? 13.310 -7.323 3.244 1.00 91.75 106 ILE A O 1
ATOM 805 N N . GLU A 1 107 ? 11.922 -5.542 3.280 1.00 89.00 107 GLU A N 1
ATOM 806 C CA . GLU A 1 107 ? 11.346 -5.748 1.948 1.00 89.00 107 GLU A CA 1
ATOM 807 C C . GLU A 1 107 ? 12.044 -4.947 0.831 1.00 89.00 107 GLU A C 1
ATOM 809 O O . GLU A 1 107 ? 12.025 -5.422 -0.307 1.00 89.00 107 GLU A O 1
ATOM 814 N N . ASP A 1 108 ? 12.690 -3.807 1.136 1.00 57.47 108 ASP A N 1
ATOM 815 C CA . ASP A 1 108 ? 13.523 -3.005 0.207 1.00 57.47 108 ASP A CA 1
ATOM 816 C C . ASP A 1 108 ? 14.606 -2.151 0.917 1.00 57.47 108 ASP A C 1
ATOM 818 O O . ASP A 1 108 ? 14.287 -1.068 1.470 1.00 57.47 108 ASP A O 1
#

Nearest PDB structures (foldseek):
  7qh7-assembly1_a  TM=2.867E-01  e=6.020E+00  Homo sapiens

Radius of gyration: 35.78 Å; Cα contacts (8 Å, |Δi|>4): 38; chains: 1; bounding box: 90×35×90 Å

Mean predicted aligned error: 16.84 Å

pLDDT: mean 78.46, std 13.47, range [45.97, 96.44]